Protein AF-A0A0S8EX57-F1 (afdb_monomer)

Mean predicted aligned error: 7.06 Å

Foldseek 3Di:
DVPPVVVVVVVVVVVVVVVLVVQLVVVVPPPPPPDPVSSVVSVQQSVLVVVQCCVVPVVADPVHHDDDDSDDPSYDDDPDDD

pLDDT: mean 84.11, std 12.61, range [48.59, 97.31]

Sequence (82 aa):
MLGVTRRADAKAFRDLLALLQSYERKFRWRRLLTRDNELAEGYSAMLDLLAVGLDCYIHNSPDSPHFVRLVSPIRKIGGDNA

Structure (mmCIF, N/CA/C/O backbone):
data_AF-A0A0S8EX57-F1
#
_entry.id   AF-A0A0S8EX57-F1
#
loop_
_atom_site.group_PDB
_atom_site.id
_atom_site.type_symbol
_atom_site.label_atom_id
_atom_site.label_alt_id
_atom_site.label_comp_id
_atom_site.label_asym_id
_atom_site.label_entity_id
_atom_site.label_seq_id
_atom_site.pdbx_PDB_ins_code
_atom_site.Cartn_x
_atom_site.Cartn_y
_atom_site.Cartn_z
_atom_site.occupancy
_atom_site.B_iso_or_equiv
_atom_site.auth_seq_id
_atom_site.auth_comp_id
_atom_site.auth_asym_id
_atom_site.auth_atom_id
_atom_site.pdbx_PDB_model_num
ATOM 1 N N . MET A 1 1 ? 3.797 -11.274 -31.331 1.00 50.50 1 MET A N 1
ATOM 2 C CA . MET A 1 1 ? 4.228 -10.786 -29.997 1.00 50.50 1 MET A CA 1
ATOM 3 C C . MET A 1 1 ? 3.133 -10.089 -29.177 1.00 50.50 1 MET A C 1
ATOM 5 O O . MET A 1 1 ? 3.239 -10.099 -27.963 1.00 50.50 1 MET A O 1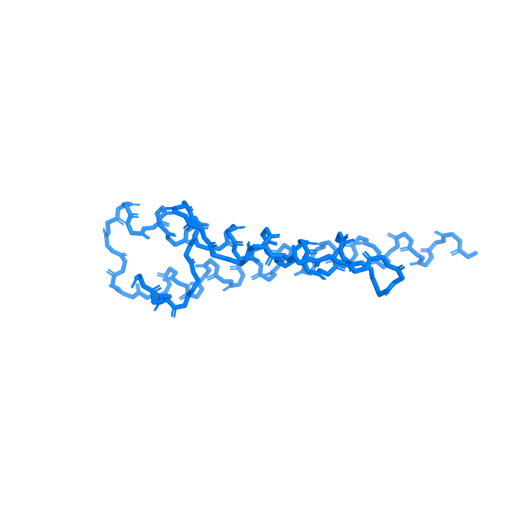
ATOM 9 N N . LEU A 1 2 ? 2.048 -9.572 -29.772 1.00 51.81 2 LEU A N 1
ATOM 10 C CA . LEU A 1 2 ? 0.983 -8.836 -29.055 1.00 51.81 2 LEU A CA 1
ATOM 11 C C . LEU A 1 2 ? 0.158 -9.653 -28.028 1.00 51.81 2 LEU A C 1
ATOM 13 O O . LEU A 1 2 ? -0.523 -9.077 -27.185 1.00 51.81 2 LEU A O 1
ATOM 17 N N . GLY A 1 3 ? 0.199 -10.991 -28.077 1.00 48.59 3 GLY A N 1
ATOM 18 C CA . GLY A 1 3 ? -0.601 -11.859 -27.196 1.00 48.59 3 GLY A CA 1
ATOM 19 C C . GLY A 1 3 ? 0.014 -12.166 -25.824 1.00 48.59 3 GLY A C 1
ATOM 20 O O . GLY A 1 3 ? -0.719 -12.535 -24.909 1.00 48.59 3 GLY A O 1
ATOM 21 N N . VAL A 1 4 ? 1.336 -12.022 -25.666 1.00 56.97 4 VAL A N 1
ATOM 22 C CA . VAL A 1 4 ? 2.047 -12.343 -24.412 1.00 56.97 4 VAL A CA 1
ATOM 23 C C . VAL A 1 4 ? 2.012 -11.149 -23.456 1.00 56.97 4 VAL A C 1
ATOM 25 O O . VAL A 1 4 ? 1.644 -11.315 -22.296 1.00 56.97 4 VAL A O 1
ATOM 28 N N . THR A 1 5 ? 2.268 -9.938 -23.962 1.00 58.50 5 THR A N 1
ATOM 29 C CA . THR A 1 5 ? 2.240 -8.684 -23.188 1.00 58.50 5 THR A CA 1
ATOM 30 C C . THR A 1 5 ? 0.861 -8.423 -22.577 1.00 58.50 5 THR A C 1
ATOM 32 O O . THR A 1 5 ? 0.737 -8.288 -21.366 1.00 58.50 5 THR A O 1
ATOM 35 N N . ARG A 1 6 ? -0.215 -8.544 -23.371 1.00 59.75 6 ARG A N 1
ATOM 36 C CA . ARG A 1 6 ? -1.598 -8.323 -22.902 1.00 59.75 6 ARG A CA 1
ATOM 37 C C . ARG A 1 6 ? -2.025 -9.273 -21.771 1.00 59.75 6 ARG A C 1
ATOM 39 O O . ARG A 1 6 ? -2.891 -8.939 -20.965 1.00 59.75 6 ARG A O 1
ATOM 46 N N . ARG A 1 7 ? -1.445 -10.479 -21.714 1.00 63.09 7 ARG A N 1
ATOM 47 C 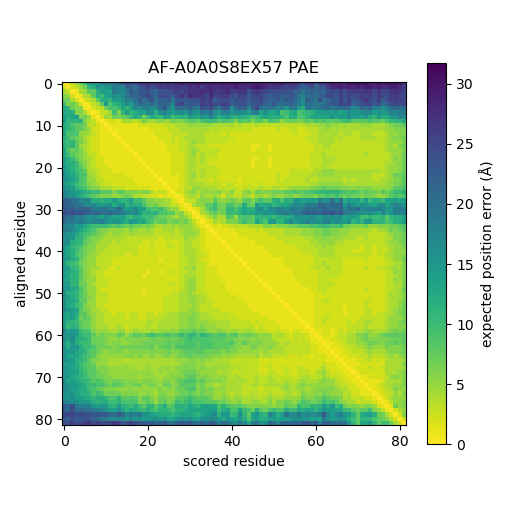CA . ARG A 1 7 ? -1.695 -11.457 -20.639 1.00 63.09 7 ARG A CA 1
ATOM 48 C C . ARG A 1 7 ? -0.880 -11.151 -19.383 1.00 63.09 7 ARG A C 1
ATOM 50 O O . ARG A 1 7 ? -1.388 -11.394 -18.288 1.00 63.09 7 ARG A O 1
ATOM 57 N N . ALA A 1 8 ? 0.334 -10.627 -19.540 1.00 69.62 8 ALA A N 1
ATOM 58 C CA . ALA A 1 8 ? 1.194 -10.214 -18.435 1.00 69.62 8 ALA A CA 1
ATOM 59 C C . ALA A 1 8 ? 0.603 -9.009 -17.685 1.00 69.62 8 ALA A C 1
ATOM 61 O O . ALA A 1 8 ? 0.486 -9.072 -16.464 1.00 69.62 8 ALA A O 1
ATOM 62 N N . ASP A 1 9 ? 0.105 -7.998 -18.402 1.00 80.56 9 ASP A N 1
ATOM 63 C CA . ASP A 1 9 ? -0.500 -6.798 -17.799 1.00 80.56 9 ASP A CA 1
ATOM 64 C C . ASP A 1 9 ? -1.757 -7.155 -16.996 1.00 80.56 9 ASP A C 1
ATOM 66 O O . ASP A 1 9 ? -1.925 -6.779 -15.834 1.00 80.56 9 ASP A O 1
ATOM 70 N N . ALA A 1 10 ? -2.619 -7.987 -17.590 1.00 88.31 10 ALA A N 1
ATOM 71 C CA . ALA A 1 10 ? -3.823 -8.466 -16.928 1.00 88.31 10 ALA A CA 1
ATOM 72 C C . ALA A 1 10 ? -3.501 -9.338 -15.701 1.00 88.31 10 ALA A C 1
ATOM 74 O O . ALA A 1 10 ? -4.272 -9.354 -14.743 1.00 88.31 10 ALA A O 1
ATOM 75 N N . LYS A 1 11 ? -2.385 -10.081 -15.716 1.00 92.94 11 LYS A N 1
ATOM 76 C CA . LYS A 1 11 ? -1.923 -10.849 -14.554 1.00 92.94 11 LYS A CA 1
ATOM 77 C C . LYS A 1 11 ? -1.422 -9.918 -13.453 1.00 92.94 11 LYS A C 1
ATOM 79 O O . LYS A 1 11 ? -1.886 -10.059 -12.330 1.00 92.94 11 LYS A O 1
ATOM 84 N N . ALA A 1 12 ? -0.552 -8.965 -13.775 1.00 90.75 12 ALA A N 1
ATOM 85 C CA . ALA A 1 12 ? -0.003 -8.020 -12.805 1.00 90.75 12 ALA A CA 1
ATOM 86 C C . ALA A 1 12 ? -1.111 -7.226 -12.097 1.00 90.75 12 ALA A C 1
ATOM 88 O O . ALA A 1 12 ? -1.107 -7.105 -10.874 1.00 90.75 12 ALA A O 1
ATOM 89 N N . PHE A 1 13 ? -2.119 -6.771 -12.847 1.00 92.00 13 PHE A N 1
ATOM 90 C CA . PHE A 1 13 ? -3.266 -6.086 -12.259 1.00 92.00 13 PHE A CA 1
ATOM 91 C C . PHE A 1 13 ? -4.076 -6.996 -11.321 1.00 92.00 13 PHE A C 1
ATOM 93 O O . PHE A 1 13 ? -4.428 -6.591 -10.216 1.00 92.00 13 PHE A O 1
ATOM 100 N N . ARG A 1 14 ? -4.332 -8.253 -11.711 1.00 95.38 14 ARG A N 1
ATOM 101 C CA . ARG A 1 14 ? -4.999 -9.226 -10.826 1.00 95.38 14 ARG A CA 1
ATOM 102 C C . ARG A 1 14 ? -4.182 -9.529 -9.571 1.00 95.38 14 ARG A C 1
ATOM 104 O O . ARG A 1 14 ? -4.766 -9.648 -8.499 1.00 95.38 14 ARG A O 1
ATOM 111 N N . ASP A 1 15 ? -2.863 -9.630 -9.694 1.00 96.00 15 ASP A N 1
ATOM 112 C CA . ASP A 1 15 ? -1.968 -9.867 -8.561 1.00 96.00 15 ASP A CA 1
ATOM 113 C C . ASP A 1 15 ? -1.989 -8.679 -7.583 1.00 96.00 15 ASP A C 1
ATOM 115 O O . ASP A 1 15 ? -2.040 -8.889 -6.372 1.00 96.00 15 ASP A O 1
ATOM 119 N N 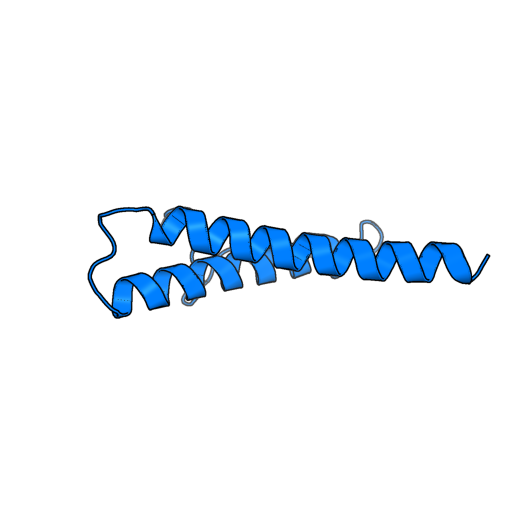. LEU A 1 16 ? -2.042 -7.437 -8.086 1.00 95.31 16 LEU A N 1
ATOM 120 C CA . LEU A 1 16 ? -2.223 -6.241 -7.258 1.00 95.31 16 LEU A CA 1
ATOM 121 C C . LEU A 1 16 ? -3.548 -6.287 -6.482 1.00 95.31 16 LEU A C 1
ATOM 123 O O . LEU A 1 16 ? -3.559 -6.083 -5.269 1.00 95.31 16 LEU A O 1
ATOM 127 N N . LEU A 1 17 ? -4.660 -6.604 -7.153 1.00 96.50 17 LEU A N 1
ATOM 128 C CA . LEU A 1 17 ? -5.961 -6.740 -6.487 1.00 96.50 17 LEU A CA 1
ATOM 129 C C . LEU A 1 17 ? -5.946 -7.853 -5.426 1.00 96.50 17 LEU A C 1
ATOM 131 O O . LEU A 1 17 ? -6.474 -7.676 -4.327 1.00 96.50 17 LEU A O 1
ATOM 135 N N . ALA A 1 18 ? -5.296 -8.981 -5.722 1.00 97.31 18 ALA A N 1
ATOM 136 C CA . ALA A 1 18 ? -5.134 -10.077 -4.774 1.00 97.31 18 ALA A CA 1
ATOM 137 C C . ALA A 1 18 ? -4.288 -9.670 -3.554 1.00 97.31 18 ALA A C 1
ATOM 139 O O . ALA A 1 18 ? -4.591 -10.081 -2.429 1.00 97.31 18 ALA A O 1
ATOM 140 N N . LEU A 1 19 ? -3.259 -8.840 -3.752 1.00 95.50 19 LEU A N 1
ATOM 141 C CA . LEU A 1 19 ? -2.428 -8.303 -2.677 1.00 95.50 19 LEU A CA 1
ATOM 142 C C . LEU A 1 19 ? -3.237 -7.394 -1.747 1.00 95.50 19 LEU A C 1
ATOM 144 O O . LEU A 1 19 ? -3.203 -7.606 -0.532 1.00 95.50 19 LEU A O 1
ATOM 148 N N . LEU A 1 20 ? -4.008 -6.452 -2.298 1.00 95.56 20 LEU A N 1
ATOM 149 C CA . LEU A 1 20 ? -4.886 -5.570 -1.519 1.00 95.56 20 LEU A CA 1
ATOM 150 C C . LEU A 1 20 ? -5.897 -6.382 -0.700 1.00 95.56 20 LEU A C 1
ATOM 152 O O . LEU A 1 20 ? -6.021 -6.191 0.508 1.00 95.56 20 LEU A O 1
ATOM 156 N N . GLN A 1 21 ? -6.530 -7.383 -1.314 1.00 95.12 21 GLN A N 1
ATOM 157 C CA . GLN A 1 21 ? -7.456 -8.268 -0.608 1.00 95.12 21 GLN A CA 1
ATOM 158 C C . GLN A 1 21 ? -6.758 -9.088 0.494 1.00 95.12 21 GLN A C 1
ATOM 160 O O . GLN A 1 21 ? -7.335 -9.378 1.542 1.00 95.12 21 GLN A O 1
ATOM 165 N N . SER A 1 22 ? -5.496 -9.478 0.288 1.00 93.44 22 SER A N 1
ATOM 166 C CA . SER A 1 22 ? -4.716 -10.177 1.313 1.00 93.44 22 SER A CA 1
ATOM 167 C C . SER A 1 22 ? -4.434 -9.292 2.530 1.00 93.44 22 SER A C 1
ATOM 169 O O . SER A 1 22 ? -4.464 -9.788 3.659 1.00 93.44 22 SER A O 1
ATOM 171 N N . TYR A 1 23 ? -4.199 -7.997 2.308 1.00 90.19 23 TYR A N 1
ATOM 172 C CA . TYR A 1 23 ? -4.006 -7.013 3.366 1.00 90.19 23 TYR A CA 1
ATOM 173 C C . TYR A 1 23 ? -5.311 -6.766 4.125 1.00 90.19 23 TYR A C 1
ATOM 175 O O . TYR A 1 23 ? -5.312 -6.872 5.351 1.00 90.19 23 TYR A O 1
ATOM 183 N N . GLU A 1 24 ? -6.422 -6.558 3.403 1.00 91.44 24 GLU A N 1
ATOM 184 C CA . GLU A 1 24 ? -7.768 -6.423 3.979 1.00 91.44 24 GLU A CA 1
ATOM 185 C C . GLU A 1 24 ? -8.073 -7.564 4.946 1.00 91.44 24 GLU A C 1
ATOM 187 O O . GLU A 1 24 ? -8.381 -7.339 6.117 1.00 91.44 24 GLU A O 1
ATOM 192 N N . ARG A 1 25 ? -7.887 -8.808 4.487 1.00 89.94 25 ARG A N 1
ATOM 193 C CA . ARG A 1 25 ? -8.060 -9.981 5.343 1.00 89.94 25 ARG A CA 1
ATOM 194 C C . ARG A 1 25 ? -7.182 -9.871 6.587 1.00 89.94 25 ARG A C 1
ATOM 196 O O . ARG A 1 25 ? -7.701 -9.970 7.692 1.00 89.94 25 ARG A O 1
ATOM 203 N N . LYS A 1 26 ? -5.870 -9.654 6.433 1.00 84.56 26 LYS A N 1
ATOM 204 C CA . LYS A 1 26 ? -4.912 -9.627 7.555 1.00 84.56 26 LYS A CA 1
ATOM 205 C C . LYS A 1 26 ? -5.297 -8.635 8.649 1.00 84.56 26 LYS A C 1
ATOM 207 O O . LYS A 1 26 ? -5.221 -9.001 9.821 1.00 84.56 26 LYS A O 1
ATOM 212 N N . PHE A 1 27 ? -5.689 -7.409 8.304 1.00 80.12 27 PHE A N 1
ATOM 213 C CA . PHE A 1 27 ? -6.036 -6.440 9.341 1.00 80.12 27 PHE A CA 1
ATOM 214 C C . PHE A 1 27 ? -7.429 -6.697 9.923 1.00 80.12 27 PHE A C 1
ATOM 216 O O . PHE A 1 27 ? -7.581 -6.567 11.132 1.00 80.12 27 PHE A O 1
ATOM 223 N N . ARG A 1 28 ? -8.403 -7.177 9.134 1.00 82.31 28 ARG A N 1
ATOM 224 C CA . ARG A 1 28 ? -9.719 -7.603 9.653 1.00 82.31 28 ARG A CA 1
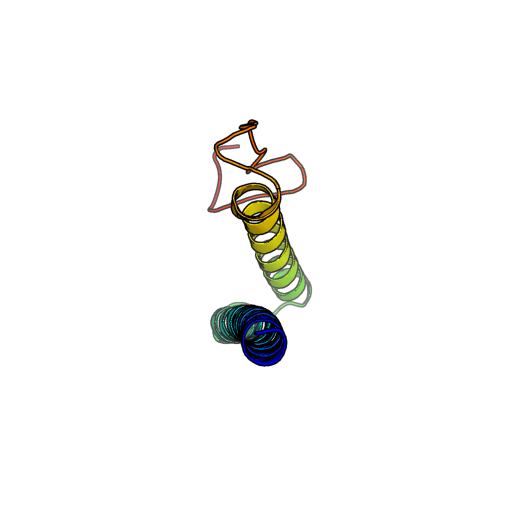ATOM 225 C C . ARG A 1 28 ? -9.638 -8.800 10.602 1.00 82.31 28 ARG A C 1
ATOM 227 O O . ARG A 1 28 ? -10.454 -8.912 11.509 1.00 82.31 28 ARG A O 1
ATOM 234 N N . TRP A 1 29 ? -8.641 -9.670 10.432 1.00 76.56 29 TRP A N 1
ATOM 235 C CA . TRP A 1 29 ? -8.353 -10.758 11.373 1.00 76.56 29 TRP A CA 1
ATOM 236 C C . TRP A 1 29 ? -7.803 -10.264 12.720 1.00 76.56 29 TRP A C 1
ATOM 238 O O . TRP A 1 29 ? -7.780 -11.033 13.685 1.00 76.56 29 TRP A O 1
ATOM 248 N N . ARG A 1 30 ? -7.371 -8.999 12.840 1.00 71.56 30 ARG A N 1
ATOM 249 C CA . ARG A 1 30 ? -6.979 -8.442 14.139 1.00 71.56 30 ARG A CA 1
ATOM 250 C C . ARG A 1 30 ? -8.244 -8.253 14.970 1.00 71.56 30 ARG A C 1
ATOM 252 O O . ARG A 1 30 ? -8.995 -7.309 14.762 1.00 71.56 30 ARG A O 1
ATOM 259 N N . ARG A 1 31 ? -8.410 -9.121 15.974 1.00 60.78 31 ARG A N 1
ATOM 260 C CA . ARG A 1 31 ? -9.500 -9.158 16.977 1.00 60.78 31 ARG A CA 1
ATOM 261 C C . ARG A 1 31 ? -9.775 -7.822 17.703 1.00 60.78 31 ARG A C 1
ATOM 263 O O . ARG A 1 31 ? -10.700 -7.746 18.500 1.00 60.78 31 ARG A O 1
ATOM 270 N N . LEU A 1 32 ? -8.958 -6.799 17.463 1.00 62.78 32 LEU A N 1
ATOM 271 C CA . LEU A 1 32 ? -8.995 -5.494 18.113 1.00 62.78 32 LEU A CA 1
ATOM 272 C C . LEU A 1 32 ? -9.787 -4.440 17.327 1.00 62.78 32 LEU A C 1
ATOM 274 O O . LEU A 1 32 ? -10.156 -3.442 17.927 1.00 62.78 32 LEU A O 1
ATOM 278 N N . LEU A 1 33 ? -10.065 -4.651 16.032 1.00 72.81 33 LEU A N 1
ATOM 279 C CA . LEU A 1 33 ? -10.873 -3.715 15.243 1.00 72.81 33 LEU A CA 1
ATOM 280 C C . LEU A 1 33 ? -12.352 -4.033 15.459 1.00 72.81 33 LEU A C 1
ATOM 282 O O . LEU A 1 33 ? -12.897 -4.956 14.854 1.00 72.81 33 LEU A O 1
ATOM 286 N N . THR A 1 34 ? -12.976 -3.308 16.379 1.00 76.31 34 THR A N 1
ATOM 287 C CA . THR A 1 34 ? -14.371 -3.542 16.792 1.00 76.31 34 THR A CA 1
ATOM 288 C C . THR A 1 34 ? -15.293 -2.392 16.416 1.00 76.31 34 THR A C 1
ATOM 290 O O . THR A 1 34 ? -16.510 -2.543 16.502 1.00 76.31 34 THR A O 1
ATOM 293 N N . ARG A 1 35 ? -14.728 -1.257 15.988 1.00 85.50 35 ARG A N 1
ATOM 294 C CA . ARG A 1 35 ? -15.476 -0.048 15.644 1.00 85.50 35 ARG A CA 1
ATOM 295 C C . ARG A 1 35 ? -15.331 0.296 14.163 1.00 85.50 35 ARG A C 1
ATOM 297 O O . ARG A 1 35 ? -14.269 0.113 13.569 1.00 85.50 35 ARG A O 1
ATOM 304 N N . ASP A 1 36 ? -16.382 0.871 13.587 1.00 88.88 36 ASP A N 1
ATOM 305 C CA . ASP A 1 36 ? -16.421 1.240 12.166 1.00 88.88 36 ASP A CA 1
ATOM 306 C C . ASP A 1 36 ? -15.331 2.248 11.780 1.00 88.88 36 ASP A C 1
ATOM 308 O O . ASP A 1 36 ? -14.769 2.168 10.688 1.00 88.88 36 ASP A O 1
ATOM 312 N N . ASN A 1 37 ? -14.980 3.167 12.684 1.00 89.00 37 ASN A N 1
ATOM 313 C CA . ASN A 1 37 ? -13.915 4.138 12.445 1.00 89.00 37 ASN A CA 1
ATOM 314 C C . ASN A 1 37 ? -12.538 3.467 12.325 1.00 89.00 37 ASN A C 1
ATOM 316 O O . ASN A 1 37 ? -11.739 3.872 11.489 1.00 89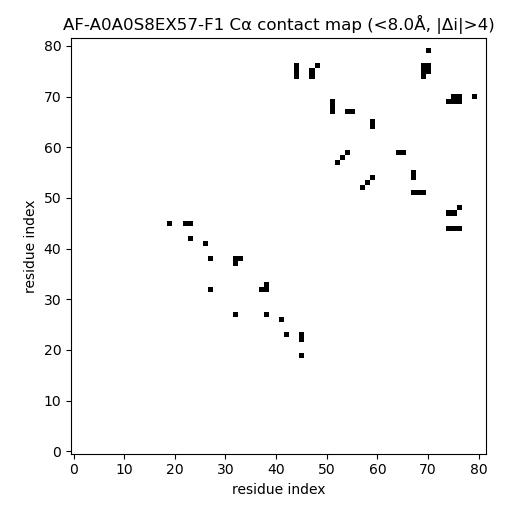.00 37 ASN A O 1
ATOM 320 N N . GLU A 1 38 ? -12.279 2.417 13.105 1.00 86.12 38 GLU A N 1
ATOM 321 C CA . GLU A 1 38 ? -11.015 1.674 13.056 1.00 86.12 38 GLU A CA 1
ATOM 322 C C . GLU A 1 38 ? -10.897 0.875 11.746 1.00 86.12 38 GLU A C 1
ATOM 324 O O . GLU A 1 38 ? -9.821 0.774 11.154 1.00 86.12 38 GLU A O 1
ATOM 329 N N . LEU A 1 39 ? -12.020 0.336 11.252 1.00 88.06 39 LEU A N 1
ATOM 330 C CA . LEU A 1 39 ? -12.079 -0.307 9.937 1.00 88.06 39 LEU A CA 1
ATOM 331 C C . LEU A 1 39 ? -11.834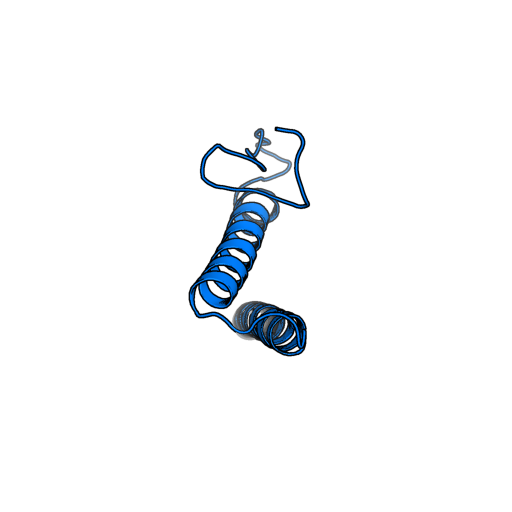 0.702 8.812 1.00 88.06 39 LEU A C 1
ATOM 333 O O . LEU A 1 39 ? -11.036 0.426 7.915 1.00 88.06 39 LEU A O 1
ATOM 337 N N . ALA A 1 40 ? -12.491 1.864 8.863 1.00 89.25 40 ALA A N 1
ATOM 338 C CA . ALA A 1 40 ? -12.307 2.932 7.885 1.00 89.25 40 ALA A CA 1
ATOM 339 C C . ALA A 1 40 ? -10.849 3.420 7.842 1.00 89.25 40 ALA A C 1
ATOM 341 O O . ALA A 1 40 ? -10.285 3.583 6.761 1.00 89.25 40 ALA A O 1
ATOM 342 N N . GLU A 1 41 ? -10.213 3.574 9.004 1.00 87.38 41 GLU A N 1
ATOM 343 C CA . GLU A 1 41 ? -8.802 3.946 9.113 1.00 87.38 41 GLU A CA 1
ATOM 344 C C . GLU A 1 41 ? -7.878 2.877 8.509 1.00 87.38 41 GLU A C 1
ATOM 346 O O . GLU A 1 41 ? -6.958 3.208 7.761 1.00 87.38 41 GLU A O 1
ATOM 351 N N . GLY A 1 42 ? -8.169 1.589 8.725 1.00 88.38 42 GLY A N 1
ATOM 352 C CA . GLY A 1 42 ? -7.444 0.486 8.085 1.00 88.38 42 GLY A CA 1
ATOM 353 C C . GLY A 1 42 ? -7.512 0.518 6.552 1.00 88.38 42 GLY A C 1
ATOM 354 O O . GLY A 1 42 ? -6.498 0.311 5.879 1.00 88.38 42 GLY A O 1
ATOM 355 N N . TYR A 1 43 ? -8.683 0.830 5.986 1.00 91.19 43 TYR A N 1
ATOM 356 C CA . TYR A 1 43 ? -8.832 1.031 4.540 1.00 91.19 43 TYR A CA 1
ATOM 357 C C . TYR A 1 43 ? -8.085 2.271 4.047 1.00 91.19 43 TYR A C 1
ATOM 359 O O . TYR A 1 43 ? -7.407 2.191 3.022 1.00 91.19 43 TYR A O 1
ATOM 367 N N . SER A 1 44 ? -8.166 3.389 4.773 1.00 90.62 44 SER A N 1
ATOM 368 C CA . SER A 1 44 ? -7.428 4.610 4.430 1.00 90.62 44 SER A CA 1
ATOM 369 C C . SER A 1 44 ? -5.925 4.341 4.380 1.00 90.62 44 SER A C 1
ATOM 371 O O . SER A 1 44 ? -5.283 4.635 3.375 1.00 90.62 44 SER A O 1
ATOM 373 N N . ALA A 1 45 ? -5.379 3.677 5.402 1.00 88.88 45 ALA A N 1
ATOM 374 C CA . ALA A 1 45 ? -3.967 3.311 5.459 1.00 88.88 45 ALA A CA 1
ATOM 375 C C . ALA A 1 45 ? -3.549 2.394 4.295 1.00 88.88 45 ALA A C 1
ATOM 377 O O . ALA A 1 45 ? -2.488 2.585 3.702 1.00 88.88 45 ALA A O 1
ATOM 378 N N . MET A 1 46 ? -4.385 1.415 3.924 1.00 91.31 46 MET A N 1
ATOM 379 C CA . MET A 1 46 ? -4.126 0.549 2.767 1.00 91.31 46 MET A CA 1
ATOM 380 C C . MET A 1 46 ? -4.047 1.346 1.456 1.00 91.31 46 MET A C 1
ATOM 382 O O . MET A 1 46 ? -3.161 1.098 0.635 1.00 91.31 46 MET A O 1
ATOM 386 N N . LEU A 1 47 ? -4.967 2.291 1.249 1.00 92.69 47 LEU A N 1
ATOM 387 C CA . LEU A 1 47 ? -5.017 3.112 0.038 1.00 92.69 47 LEU A CA 1
ATOM 388 C C . LEU A 1 47 ? -3.875 4.130 -0.018 1.00 92.69 47 LEU A C 1
ATOM 390 O O . LEU A 1 47 ? -3.318 4.361 -1.089 1.00 92.69 47 LEU A O 1
ATOM 394 N N . ASP A 1 48 ? -3.474 4.683 1.122 1.00 92.94 48 ASP A N 1
ATOM 395 C CA . ASP A 1 48 ? -2.315 5.567 1.215 1.00 92.94 48 ASP A CA 1
ATOM 396 C C . ASP A 1 48 ? -1.008 4.850 0.862 1.00 92.94 48 ASP A C 1
ATOM 398 O O . ASP A 1 48 ? -0.192 5.387 0.108 1.00 92.94 48 ASP A O 1
ATOM 402 N N . LEU A 1 49 ? -0.829 3.614 1.342 1.00 91.81 49 LEU A N 1
ATOM 403 C CA . LEU A 1 49 ? 0.310 2.772 0.967 1.00 91.81 49 LEU A CA 1
ATOM 404 C C . LEU A 1 49 ? 0.317 2.466 -0.533 1.00 91.81 49 LEU A C 1
ATOM 406 O O . LEU A 1 49 ? 1.373 2.517 -1.165 1.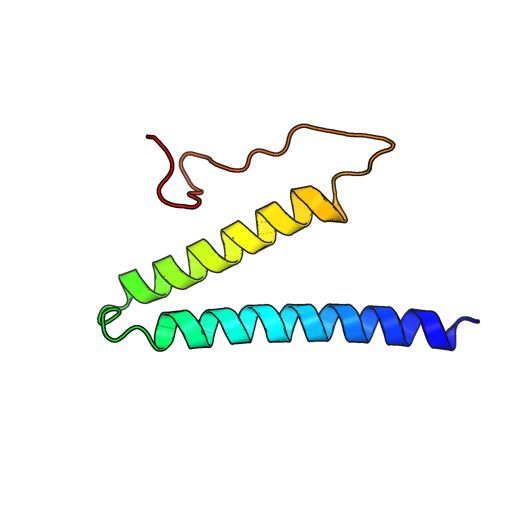00 91.81 49 LEU A O 1
ATOM 410 N N . LEU A 1 50 ? -0.852 2.172 -1.113 1.00 94.19 50 LEU A N 1
ATOM 411 C CA . LEU A 1 50 ? -0.979 1.961 -2.552 1.00 94.19 50 LEU A CA 1
ATOM 412 C C . LEU A 1 50 ? -0.582 3.218 -3.332 1.00 94.19 50 LEU A C 1
ATOM 414 O O . LEU A 1 50 ? 0.210 3.119 -4.263 1.00 94.19 50 LEU A O 1
ATOM 418 N N . ALA A 1 51 ? -1.096 4.386 -2.942 1.00 93.12 51 ALA A N 1
ATOM 419 C CA . ALA A 1 51 ? -0.788 5.650 -3.601 1.00 93.12 51 ALA A CA 1
ATOM 420 C C . ALA A 1 51 ? 0.720 5.941 -3.590 1.00 93.12 51 ALA A C 1
ATOM 422 O O . ALA A 1 51 ? 1.295 6.225 -4.636 1.00 93.12 51 ALA A O 1
ATOM 423 N N . VAL A 1 52 ? 1.381 5.766 -2.442 1.00 92.31 52 VAL A N 1
ATOM 424 C CA . VAL A 1 52 ? 2.842 5.908 -2.342 1.00 92.31 52 VAL A CA 1
ATOM 425 C C . VAL A 1 52 ? 3.578 4.896 -3.219 1.00 92.31 52 VAL A C 1
ATOM 427 O O . VAL A 1 52 ? 4.549 5.251 -3.881 1.00 92.31 52 VAL A O 1
ATOM 430 N N . GLY A 1 53 ? 3.115 3.645 -3.273 1.00 92.38 53 GLY A N 1
ATOM 431 C CA . GLY A 1 53 ? 3.684 2.642 -4.172 1.00 92.38 53 GLY A CA 1
ATOM 432 C C . GLY A 1 53 ? 3.587 3.050 -5.645 1.00 92.38 53 GLY A C 1
ATOM 433 O O . GLY A 1 53 ? 4.552 2.887 -6.389 1.00 92.38 53 GLY A O 1
ATOM 434 N N . LEU A 1 54 ? 2.458 3.620 -6.070 1.00 93.88 54 LEU A N 1
ATOM 435 C CA . LEU A 1 54 ? 2.291 4.124 -7.436 1.00 93.88 54 LEU A CA 1
ATOM 436 C C . LEU A 1 54 ? 3.237 5.294 -7.721 1.00 93.88 54 LEU A C 1
ATOM 438 O O . LEU A 1 54 ? 3.921 5.282 -8.746 1.00 93.88 54 LEU A O 1
ATOM 442 N N . ASP A 1 55 ? 3.339 6.249 -6.796 1.00 93.56 55 ASP A N 1
ATOM 443 C CA . ASP A 1 55 ? 4.264 7.375 -6.922 1.00 93.56 55 ASP A CA 1
ATOM 444 C C . ASP A 1 55 ? 5.714 6.883 -7.046 1.00 93.56 55 ASP A C 1
ATOM 446 O O . ASP A 1 55 ? 6.437 7.309 -7.940 1.00 93.56 55 ASP A O 1
ATOM 450 N N . CYS A 1 56 ? 6.132 5.933 -6.204 1.00 91.81 56 CYS A N 1
ATOM 451 C CA . CYS A 1 56 ? 7.498 5.412 -6.189 1.00 91.81 56 CYS A CA 1
ATOM 452 C C . CYS A 1 56 ? 7.854 4.513 -7.381 1.00 91.81 56 CYS A C 1
ATOM 454 O O . CYS A 1 56 ? 9.000 4.551 -7.818 1.00 91.81 56 CYS A O 1
ATOM 456 N N . TYR A 1 57 ? 6.932 3.677 -7.868 1.00 90.00 57 TYR A N 1
ATOM 457 C CA . TYR A 1 57 ? 7.265 2.607 -8.823 1.00 90.00 57 TYR A CA 1
ATOM 458 C C . TYR A 1 57 ? 6.671 2.784 -10.221 1.00 90.00 57 TYR A C 1
ATOM 460 O O . TYR A 1 57 ? 7.173 2.176 -11.163 1.00 90.00 57 TYR A O 1
ATOM 468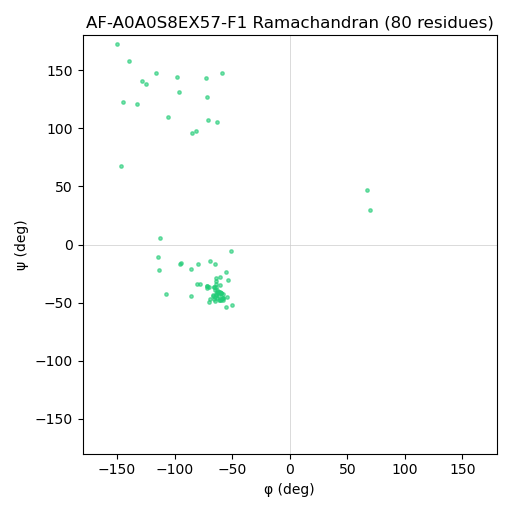 N N . ILE A 1 58 ? 5.602 3.569 -10.371 1.00 91.44 58 ILE A N 1
ATOM 469 C CA . ILE A 1 58 ? 4.941 3.792 -11.667 1.00 91.44 58 ILE A CA 1
ATOM 470 C C . ILE A 1 58 ? 5.235 5.194 -12.187 1.00 91.44 58 ILE A C 1
ATOM 472 O O . ILE A 1 58 ? 5.503 5.367 -13.375 1.00 91.44 58 ILE A O 1
ATOM 476 N N . HIS A 1 59 ? 5.187 6.195 -11.310 1.00 92.25 59 HIS A N 1
ATOM 477 C CA . HIS A 1 59 ? 5.339 7.592 -11.711 1.00 92.25 59 HIS A CA 1
ATOM 478 C C . HIS A 1 59 ? 6.772 8.111 -11.584 1.00 92.2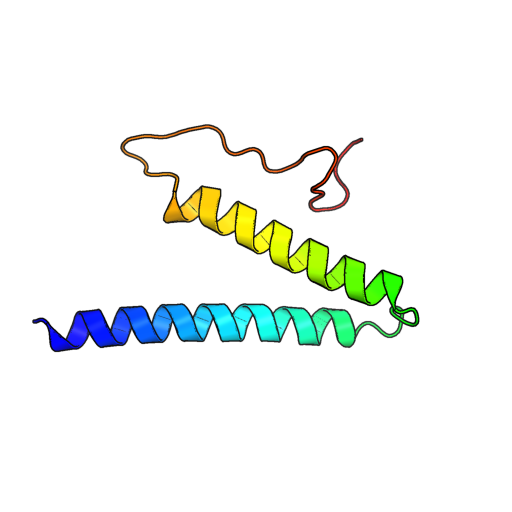5 59 HIS A C 1
ATOM 480 O O . HIS A 1 59 ? 7.097 9.124 -12.200 1.00 92.25 59 HIS A O 1
ATOM 486 N N . ASN A 1 60 ? 7.644 7.410 -10.857 1.00 93.75 60 ASN A N 1
ATOM 487 C CA . ASN A 1 60 ? 9.045 7.780 -10.691 1.00 93.75 60 ASN A CA 1
ATOM 488 C C . ASN A 1 60 ? 9.951 6.863 -11.523 1.00 93.75 60 ASN A C 1
ATOM 490 O O . ASN A 1 60 ? 10.100 5.678 -11.229 1.00 93.75 60 ASN A O 1
ATOM 494 N N . SER A 1 61 ? 10.537 7.418 -12.585 1.00 89.69 61 SER A N 1
ATOM 495 C CA . SER A 1 61 ? 11.480 6.711 -13.454 1.00 89.69 61 SER A CA 1
ATOM 496 C C . SER A 1 61 ? 12.921 7.043 -13.058 1.00 89.69 61 SER A C 1
ATOM 498 O O . SER A 1 61 ? 13.198 8.206 -12.753 1.00 89.69 61 SER A O 1
ATOM 500 N N . PRO A 1 62 ? 13.867 6.087 -13.146 1.00 89.50 62 PRO A N 1
ATOM 501 C CA . PRO A 1 62 ? 15.296 6.370 -13.001 1.00 89.50 62 PRO A CA 1
ATOM 502 C C . PRO A 1 62 ? 15.809 7.476 -13.934 1.00 89.50 62 PRO A C 1
ATOM 504 O O . PRO A 1 62 ? 16.723 8.206 -13.561 1.00 89.50 62 PRO A O 1
ATOM 507 N N . ASP A 1 63 ? 15.200 7.627 -15.114 1.00 94.56 63 ASP A N 1
ATOM 508 C CA . ASP A 1 63 ? 15.596 8.628 -16.115 1.00 94.56 63 ASP A CA 1
ATOM 509 C C . ASP A 1 63 ? 15.074 10.041 -15.798 1.00 94.56 63 ASP A C 1
ATOM 511 O O . ASP A 1 63 ? 15.545 11.025 -16.365 1.00 94.56 63 ASP A O 1
ATOM 515 N N . SER A 1 64 ? 14.089 10.162 -14.904 1.00 89.19 64 SER A N 1
ATOM 516 C CA . SER A 1 64 ? 13.506 11.442 -14.485 1.00 89.19 64 SER A CA 1
ATOM 517 C C . SER A 1 64 ? 13.077 11.377 -13.014 1.00 89.19 64 SER A C 1
ATOM 519 O O . SER A 1 64 ? 11.874 11.402 -12.712 1.00 89.19 64 SER A O 1
ATOM 521 N N . PRO A 1 65 ? 14.043 11.276 -12.086 1.00 94.00 65 PRO A N 1
ATOM 522 C CA . PRO A 1 65 ? 13.740 11.051 -10.689 1.00 94.00 65 PRO A CA 1
ATOM 523 C C . PRO A 1 65 ? 13.156 12.304 -10.038 1.00 94.00 65 PRO A C 1
ATOM 525 O O . PRO A 1 65 ? 13.595 13.427 -10.290 1.00 94.00 65 PRO A O 1
ATOM 528 N N . HIS A 1 66 ? 12.200 12.110 -9.136 1.00 93.00 66 HIS A N 1
ATOM 529 C CA . HIS A 1 66 ? 11.696 13.177 -8.274 1.00 93.00 66 HIS A CA 1
ATOM 530 C C . HIS A 1 66 ? 11.452 12.679 -6.849 1.00 93.00 66 HIS A C 1
ATOM 532 O O . HIS A 1 66 ? 11.293 11.482 -6.594 1.00 93.00 66 HIS A O 1
ATOM 538 N N . PHE A 1 67 ? 11.439 13.614 -5.897 1.00 94.12 67 PHE A N 1
ATOM 539 C CA . PHE A 1 67 ? 11.126 13.298 -4.509 1.00 94.12 67 PHE A CA 1
ATOM 540 C C . PHE A 1 67 ? 9.636 12.992 -4.352 1.00 94.12 67 PHE A C 1
ATOM 542 O O . PHE A 1 67 ? 8.784 13.806 -4.706 1.00 94.12 67 PHE A O 1
ATOM 549 N N . VAL A 1 68 ? 9.336 11.835 -3.766 1.00 91.56 68 VAL A N 1
ATOM 550 C CA . VAL A 1 68 ? 7.971 11.417 -3.434 1.00 91.56 68 VAL A CA 1
ATOM 551 C C . VAL A 1 68 ? 7.675 11.764 -1.979 1.00 91.56 68 VAL A C 1
ATOM 553 O O . VAL A 1 68 ? 8.448 11.452 -1.071 1.00 91.56 68 VAL A O 1
ATOM 556 N N . ARG A 1 69 ? 6.527 12.401 -1.739 1.00 89.81 69 ARG A N 1
ATOM 557 C CA . ARG A 1 69 ? 6.057 12.724 -0.389 1.00 89.81 69 ARG A CA 1
ATOM 558 C C . ARG A 1 69 ? 5.379 11.502 0.234 1.00 89.81 69 ARG A C 1
ATOM 560 O O . ARG A 1 69 ? 4.196 11.265 0.014 1.00 89.81 69 ARG A O 1
ATOM 567 N N . LEU A 1 70 ? 6.127 10.761 1.049 1.00 88.31 70 LEU A N 1
ATOM 568 C CA . LEU A 1 70 ? 5.629 9.551 1.722 1.00 88.31 70 LEU A CA 1
ATOM 569 C C . LEU A 1 70 ? 4.624 9.860 2.846 1.00 88.31 70 LEU A C 1
ATOM 571 O O . LEU A 1 70 ? 3.669 9.118 3.051 1.00 88.31 70 LEU A O 1
ATOM 575 N N . VAL A 1 71 ? 4.834 10.970 3.557 1.00 88.56 71 VAL A N 1
ATOM 576 C CA . VAL A 1 71 ? 4.061 11.378 4.736 1.00 88.56 71 VAL A CA 1
ATOM 577 C C . VAL A 1 71 ? 3.566 12.814 4.568 1.00 88.56 71 VAL A C 1
ATOM 579 O O . VAL A 1 71 ? 4.276 13.683 4.051 1.00 88.56 71 VAL A O 1
ATOM 582 N N . SER A 1 72 ? 2.333 13.076 4.999 1.00 85.56 72 SER A N 1
ATOM 583 C CA . SER A 1 72 ? 1.707 14.397 4.956 1.00 85.56 72 SER A CA 1
ATOM 584 C C . SER A 1 72 ? 0.698 14.578 6.104 1.00 85.56 72 SER A C 1
ATOM 586 O O . SER A 1 72 ? 0.384 13.611 6.798 1.00 85.56 72 SER A O 1
ATOM 588 N N . PRO A 1 73 ? 0.137 15.784 6.315 1.00 86.12 73 PRO A N 1
ATOM 589 C CA . PRO A 1 73 ? -0.901 15.996 7.329 1.00 86.12 73 PRO A CA 1
ATOM 590 C C . PRO A 1 73 ? -2.127 15.083 7.183 1.00 86.12 73 PRO A C 1
ATOM 592 O O . PRO A 1 73 ? -2.821 14.840 8.163 1.00 86.12 73 PRO A O 1
ATOM 595 N N . ILE A 1 74 ? -2.374 14.567 5.975 1.00 85.38 74 ILE A N 1
ATOM 596 C CA . ILE A 1 74 ? -3.510 13.696 5.648 1.00 85.38 74 ILE A CA 1
ATOM 597 C C . ILE A 1 74 ? -3.090 12.261 5.291 1.00 85.38 74 ILE A C 1
ATOM 599 O O . ILE A 1 74 ? -3.932 11.483 4.865 1.00 85.38 74 ILE A O 1
ATOM 603 N N . ARG A 1 75 ? -1.799 11.915 5.417 1.00 87.00 75 ARG A N 1
ATOM 604 C CA . ARG A 1 75 ? -1.254 10.591 5.065 1.00 87.00 75 ARG A CA 1
ATOM 605 C C . ARG A 1 75 ? -0.144 10.192 6.026 1.00 87.00 75 ARG A C 1
ATOM 607 O O . ARG A 1 75 ? 0.872 10.883 6.107 1.00 87.00 75 ARG A O 1
ATOM 614 N N . LYS A 1 76 ? -0.305 9.049 6.689 1.00 82.94 76 LYS A N 1
ATOM 615 C CA . LYS A 1 76 ? 0.609 8.552 7.724 1.00 82.94 76 LYS A CA 1
ATOM 616 C C . LYS A 1 76 ? 1.089 7.143 7.384 1.00 82.94 76 LYS A C 1
ATOM 618 O O . LYS A 1 76 ? 0.303 6.313 6.935 1.00 82.94 76 LYS A O 1
ATOM 623 N N . ILE A 1 77 ? 2.380 6.869 7.583 1.00 82.44 77 ILE A N 1
ATOM 624 C CA . ILE A 1 77 ? 2.984 5.551 7.325 1.00 82.44 77 ILE A CA 1
ATOM 625 C C . ILE A 1 77 ? 3.840 5.158 8.524 1.00 82.44 77 ILE A C 1
ATOM 627 O O . ILE A 1 77 ? 4.817 5.827 8.840 1.00 82.44 77 ILE A O 1
ATOM 631 N N . GLY A 1 78 ? 3.506 4.025 9.148 1.00 70.12 78 GLY A N 1
ATOM 632 C CA . GLY A 1 78 ? 4.394 3.357 10.102 1.00 70.12 78 GLY A CA 1
ATOM 633 C C . GLY A 1 78 ? 4.606 4.078 11.436 1.00 70.12 78 GLY A C 1
ATOM 634 O O . GLY A 1 78 ? 5.663 3.895 12.028 1.00 70.12 78 GLY A O 1
ATOM 635 N N . GLY A 1 79 ? 3.627 4.854 11.917 1.00 65.31 79 GLY A N 1
ATOM 636 C CA . GLY A 1 79 ? 3.754 5.593 13.181 1.00 65.31 79 GLY A CA 1
ATOM 637 C C . GLY A 1 79 ? 4.801 6.700 13.084 1.00 65.31 79 GLY A C 1
ATOM 638 O O . GLY A 1 79 ? 5.690 6.787 13.924 1.00 65.31 79 GLY A O 1
ATOM 639 N N . ASP A 1 80 ? 4.733 7.476 12.004 1.00 69.44 80 ASP A N 1
ATOM 640 C CA . ASP A 1 80 ? 5.709 8.499 11.659 1.00 69.44 80 ASP A CA 1
ATOM 641 C C . ASP A 1 80 ? 5.857 9.561 12.749 1.00 69.44 80 ASP A C 1
ATOM 643 O O . ASP A 1 80 ? 4.910 9.923 13.449 1.00 69.44 80 ASP A O 1
ATOM 647 N N . ASN A 1 81 ? 7.087 10.062 12.853 1.00 58.94 81 ASN A N 1
ATOM 648 C CA . ASN A 1 81 ? 7.466 11.105 13.790 1.00 58.94 81 ASN A CA 1
ATOM 649 C C . ASN A 1 81 ? 6.689 12.384 13.459 1.00 58.94 81 ASN A C 1
ATOM 651 O O . ASN A 1 81 ? 6.969 13.039 12.452 1.00 58.94 81 ASN A O 1
ATOM 655 N N . ALA A 1 82 ? 5.697 12.683 14.296 1.00 57.91 82 ALA A N 1
ATOM 656 C CA . ALA A 1 82 ? 4.991 13.956 14.303 1.00 57.91 82 ALA A CA 1
ATOM 657 C C . ALA A 1 82 ? 5.915 15.098 14.743 1.00 57.91 82 ALA A C 1
ATOM 659 O O . ALA A 1 82 ? 6.745 14.869 15.654 1.00 57.91 82 ALA A O 1
#

Radius of gyration: 16.29 Å; Cα contacts (8 Å, |Δi|>4): 32; chains: 1; bounding box: 32×28×48 Å

Nearest PDB structures (foldseek):
  4k5y-assembly2_B  TM=5.430E-01  e=7.763E+00  Homo sapiens

Secondary structure (DSSP, 8-state):
-HHHHHHHHHHHHHHHHHHHHHHHHHHHT-TT--SHHHHHHHHHHHHHHHHHHHIIIII-BTTB-------BTTB--SS---

Solvent-accessible surface area (backbone atoms only — not comparable to full-atom values): 5099 Å² total; per-residue (Å²): 120,77,73,58,57,63,51,50,54,57,44,52,54,50,49,52,54,52,48,53,52,51,50,53,49,58,57,69,67,40,90,78,67,83,47,71,67,55,51,53,49,54,51,49,48,53,50,51,53,48,52,46,47,42,48,60,68,71,71,36,41,92,92,61,70,69,92,76,82,74,62,53,102,88,38,78,57,91,84,58,91,125